Protein AF-A0AA36J9A7-F1 (afdb_monomer)

Sequence (103 aa):
MALRFLNGTRFPAWQERSCWWAEQGLPFLPIVAEGSGGGWGPTAQKVFAVLGRALAARSGDLAAIETDRLGQVMSFTLQRENARAVLRRRAVDCARPACLPAP

Solvent-accessible surface area (backbone atoms only — not comparable to full-atom values): 6224 Å² total; per-residue (Å²): 137,75,80,80,78,67,73,95,62,74,69,64,80,59,57,68,56,42,52,62,35,46,76,71,75,43,80,79,78,70,73,44,74,41,91,76,90,70,49,62,37,73,60,29,48,54,52,38,51,54,50,8,41,57,47,12,75,73,72,74,52,55,37,67,58,37,23,51,52,48,51,50,54,50,51,53,51,52,51,54,53,50,52,51,53,52,50,55,51,51,52,52,62,67,68,49,75,75,84,71,79,79,134

Secondary structure (DSSP, 8-state):
------TT---HHHHHHHHHHHHTT-------EETTTTEE-HHHHHHHHHHHHHHHHHHSS-HHHHHHHHHHHHHHHHHHHHHHHHHHHHHHHHHS---PPP-

Radius of gyration: 19.64 Å; Cα contacts (8 Å, |Δi|>4): 57; chains: 1; bounding box: 58×26×56 Å

Mean predicted aligned error: 11.15 Å

Structure (mmCIF, N/CA/C/O backbone):
data_AF-A0AA36J9A7-F1
#
_entry.id   AF-A0AA36J9A7-F1
#
loop_
_atom_site.group_PDB
_atom_site.id
_atom_site.type_symbol
_atom_site.label_atom_id
_atom_site.label_alt_id
_atom_site.label_comp_id
_atom_site.label_asym_id
_atom_site.label_entity_id
_atom_site.label_seq_id
_atom_site.pdbx_PDB_ins_code
_atom_site.Cartn_x
_atom_site.Cartn_y
_atom_site.Cartn_z
_atom_site.occupancy
_atom_site.B_iso_or_equiv
_atom_site.auth_seq_id
_atom_site.auth_comp_id
_atom_site.auth_asym_id
_atom_site.auth_atom_id
_atom_site.pdbx_PDB_model_num
ATOM 1 N N . MET A 1 1 ? 17.398 13.499 -9.033 1.00 35.00 1 MET A N 1
ATOM 2 C CA . MET A 1 1 ? 16.896 12.251 -9.649 1.00 35.00 1 MET A CA 1
ATOM 3 C C . MET A 1 1 ? 15.426 12.463 -9.976 1.00 35.00 1 MET A C 1
ATOM 5 O O . MET A 1 1 ? 14.557 12.125 -9.189 1.00 35.00 1 MET A O 1
ATOM 9 N N . ALA A 1 2 ? 15.162 13.167 -11.077 1.00 24.94 2 ALA A N 1
ATOM 10 C CA . ALA A 1 2 ? 13.809 13.495 -11.497 1.00 24.94 2 ALA A CA 1
ATOM 11 C C . ALA A 1 2 ? 13.214 12.274 -12.196 1.00 24.94 2 ALA A C 1
ATOM 13 O O . ALA A 1 2 ? 13.789 11.772 -13.165 1.00 24.94 2 ALA A O 1
ATOM 14 N N . LEU A 1 3 ? 12.050 11.818 -11.736 1.00 31.14 3 LEU A N 1
ATOM 15 C CA . LEU A 1 3 ? 11.106 11.204 -12.656 1.00 31.14 3 LEU A CA 1
ATOM 16 C C . LEU A 1 3 ? 10.945 12.220 -13.789 1.00 31.14 3 LEU A C 1
ATOM 18 O O . LEU A 1 3 ? 10.463 13.329 -13.564 1.00 31.14 3 LEU A O 1
ATOM 22 N N . ARG A 1 4 ? 11.450 11.893 -14.980 1.00 33.12 4 ARG A N 1
ATOM 23 C CA . ARG A 1 4 ? 11.142 12.642 -16.195 1.00 33.12 4 ARG A CA 1
ATOM 24 C C . ARG A 1 4 ? 9.637 12.477 -16.422 1.00 33.12 4 ARG A C 1
ATOM 26 O O . ARG A 1 4 ? 9.208 11.577 -17.134 1.00 33.12 4 ARG A O 1
ATOM 33 N N . PHE A 1 5 ? 8.842 13.327 -15.780 1.00 40.12 5 PHE A N 1
ATOM 34 C CA . PHE A 1 5 ? 7.504 13.675 -16.228 1.00 40.12 5 PHE A CA 1
ATOM 35 C C . PHE A 1 5 ? 7.707 14.517 -17.485 1.00 40.12 5 PHE A C 1
ATOM 37 O O . PHE A 1 5 ? 7.794 15.741 -17.439 1.00 40.12 5 PHE A O 1
ATOM 44 N N . LEU A 1 6 ? 7.945 13.837 -18.606 1.00 33.66 6 LEU A N 1
ATOM 45 C CA . LEU A 1 6 ? 8.031 14.482 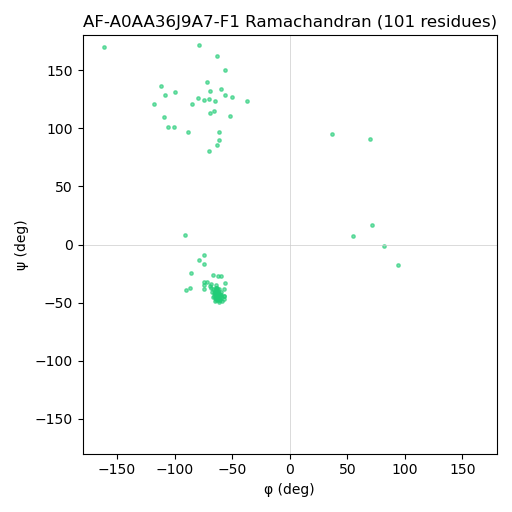-19.904 1.00 33.66 6 LEU A CA 1
ATOM 46 C C . LEU A 1 6 ? 6.646 15.044 -20.228 1.00 33.66 6 LEU A C 1
ATOM 48 O O . LEU A 1 6 ? 5.697 14.283 -20.380 1.00 33.66 6 LEU A O 1
ATOM 52 N N . ASN A 1 7 ? 6.570 16.373 -20.308 1.00 32.19 7 ASN A N 1
ATOM 53 C CA . ASN A 1 7 ? 5.619 17.137 -21.111 1.00 32.19 7 ASN A CA 1
ATOM 54 C C . ASN A 1 7 ? 4.209 16.556 -21.214 1.00 32.19 7 ASN A C 1
ATOM 56 O O . ASN A 1 7 ? 3.962 15.767 -22.119 1.00 32.19 7 ASN A O 1
ATOM 60 N N . GLY A 1 8 ? 3.282 17.012 -20.363 1.00 36.12 8 GLY A N 1
ATOM 61 C CA . GLY A 1 8 ? 1.854 17.150 -20.702 1.00 36.12 8 GLY A CA 1
ATOM 62 C C . GLY A 1 8 ? 1.103 15.919 -21.229 1.00 36.12 8 GLY A C 1
ATOM 63 O O . GLY A 1 8 ? -0.053 16.037 -21.624 1.00 36.12 8 GLY A O 1
ATOM 64 N N . THR A 1 9 ? 1.709 14.737 -21.233 1.00 38.81 9 THR A N 1
ATOM 65 C CA . THR A 1 9 ? 1.102 13.513 -21.732 1.00 38.81 9 THR A CA 1
ATOM 66 C C . THR A 1 9 ? 0.361 12.879 -20.571 1.00 38.81 9 THR A C 1
ATOM 68 O O . THR A 1 9 ? 0.919 12.208 -19.705 1.00 38.81 9 THR A O 1
ATOM 71 N N . ARG A 1 10 ? -0.945 13.155 -20.539 1.00 43.56 10 ARG A N 1
ATOM 72 C CA . ARG A 1 10 ? -1.951 12.330 -19.864 1.00 43.56 10 ARG A CA 1
ATOM 73 C C . ARG A 1 10 ? -1.560 10.862 -20.055 1.00 43.56 10 ARG A C 1
ATOM 75 O O . ARG A 1 10 ? -1.395 10.461 -21.197 1.00 43.56 10 ARG A O 1
ATOM 82 N N . PHE A 1 11 ? -1.384 10.092 -18.980 1.00 45.31 11 PHE A N 1
ATOM 83 C CA . PHE A 1 11 ? -1.055 8.660 -19.034 1.00 45.31 11 PHE A CA 1
ATOM 84 C C . PHE A 1 11 ? -2.181 7.879 -19.757 1.00 45.31 11 PHE A C 1
ATOM 86 O O . PHE A 1 11 ? -3.165 7.530 -19.101 1.00 45.31 11 PHE A O 1
ATOM 93 N N . PRO A 1 12 ? -2.095 7.570 -21.069 1.00 44.94 12 PRO A N 1
ATOM 94 C CA . PRO A 1 12 ? -3.274 7.157 -21.842 1.00 44.94 12 PRO A CA 1
ATOM 95 C C . PRO A 1 12 ? -3.711 5.723 -21.499 1.00 44.94 12 PRO A C 1
ATOM 97 O O . PRO A 1 12 ? -4.888 5.441 -21.307 1.00 44.94 12 PRO A O 1
ATOM 100 N N . ALA A 1 13 ? -2.740 4.829 -21.287 1.00 45.91 13 ALA A N 1
ATOM 101 C CA . ALA A 1 13 ? -2.967 3.394 -21.081 1.00 45.91 13 ALA A CA 1
ATOM 102 C C . ALA A 1 13 ? -3.534 3.006 -19.694 1.00 45.91 13 ALA A C 1
ATOM 104 O O . ALA A 1 13 ? -3.855 1.838 -19.446 1.00 45.91 13 ALA A O 1
ATOM 105 N N . TRP A 1 14 ? -3.603 3.946 -18.747 1.00 47.69 14 TRP A N 1
ATOM 106 C CA . TRP A 1 14 ? -4.315 3.737 -17.478 1.00 47.69 14 TRP A CA 1
ATOM 107 C C . TRP A 1 14 ? -5.796 4.086 -17.609 1.00 47.69 14 TRP A C 1
ATOM 109 O O . TRP A 1 14 ? -6.638 3.379 -17.057 1.00 47.69 14 TRP A O 1
ATOM 119 N N . GLN A 1 15 ? -6.105 5.132 -18.376 1.00 51.12 15 GLN A N 1
ATOM 120 C CA . GLN A 1 15 ? -7.460 5.642 -18.525 1.00 51.12 15 GLN A CA 1
ATOM 121 C C . GLN A 1 15 ? -8.354 4.643 -19.275 1.00 51.12 15 GLN A C 1
ATOM 123 O O . GLN A 1 15 ? -9.461 4.373 -18.820 1.00 51.12 15 GLN A O 1
ATOM 128 N N . GLU A 1 16 ? -7.832 3.996 -20.322 1.00 45.19 16 GLU A N 1
ATOM 129 C CA . GLU A 1 16 ? -8.544 2.961 -21.096 1.00 45.19 16 GLU A CA 1
ATOM 130 C C . GLU A 1 16 ? -8.885 1.702 -20.287 1.00 45.19 16 GLU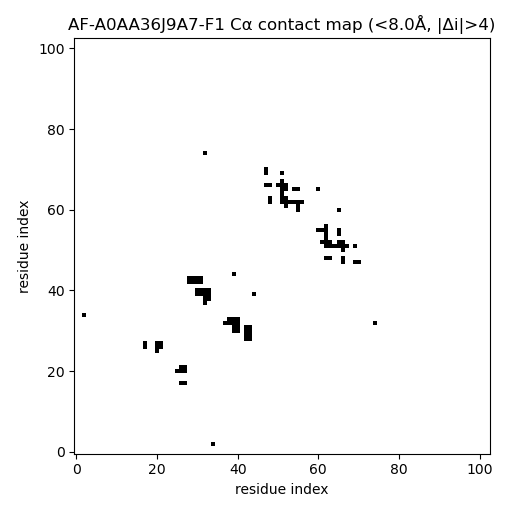 A C 1
ATOM 132 O O . GLU A 1 16 ? -9.942 1.105 -20.471 1.00 45.19 16 GLU A O 1
ATOM 137 N N . ARG A 1 17 ? -8.025 1.293 -19.345 1.00 50.72 17 ARG A N 1
ATOM 138 C CA . ARG A 1 17 ? -8.337 0.144 -18.482 1.00 50.72 17 ARG A CA 1
ATOM 139 C C . ARG A 1 17 ? -9.377 0.505 -17.435 1.00 50.72 17 ARG A C 1
ATOM 141 O O . ARG A 1 17 ? -10.212 -0.333 -17.127 1.00 50.72 17 ARG A O 1
ATOM 148 N N . SER A 1 18 ? -9.370 1.735 -16.917 1.00 57.62 18 SER A N 1
ATOM 149 C CA . SER A 1 18 ? -10.333 2.165 -15.897 1.00 57.62 18 SER A CA 1
ATOM 150 C C . SER A 1 18 ? -11.789 2.239 -16.380 1.00 57.62 18 SER A C 1
ATOM 152 O O . SER A 1 18 ? -12.678 2.050 -15.554 1.00 57.62 18 SER A O 1
ATOM 154 N N . CYS A 1 19 ? -12.059 2.442 -17.677 1.00 60.19 19 CYS A N 1
ATOM 155 C CA . CYS A 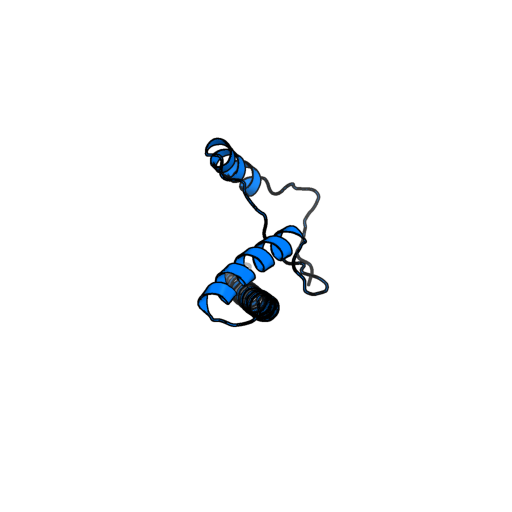1 19 ? -13.437 2.450 -18.193 1.00 60.19 19 CYS A CA 1
ATOM 156 C C . CYS A 1 19 ? -14.088 1.061 -18.140 1.00 60.19 19 CYS A C 1
ATOM 158 O O . CYS A 1 19 ? -15.253 0.966 -17.773 1.00 60.19 19 CYS A O 1
ATOM 160 N N . TRP A 1 20 ? -13.333 -0.010 -18.404 1.00 62.94 20 TRP A N 1
ATOM 161 C CA . TRP A 1 20 ? -13.864 -1.377 -18.338 1.00 62.94 20 TRP A CA 1
ATOM 162 C C . TRP A 1 20 ? -14.307 -1.769 -16.919 1.00 62.94 20 TRP A C 1
ATOM 164 O O . TRP A 1 20 ? -15.364 -2.360 -16.731 1.00 62.94 20 TRP A O 1
ATOM 174 N N . TRP A 1 21 ? -13.545 -1.383 -15.889 1.00 66.88 21 TRP A N 1
ATOM 175 C CA . TRP A 1 21 ? -13.948 -1.607 -14.492 1.00 66.88 21 TRP A CA 1
ATOM 176 C C . TRP A 1 21 ? -15.147 -0.742 -14.093 1.00 66.88 21 TRP A C 1
ATOM 178 O O . TRP A 1 21 ? -16.014 -1.203 -13.353 1.00 66.88 21 TRP A O 1
ATOM 188 N N . ALA A 1 22 ? -15.227 0.485 -14.618 1.00 70.75 22 ALA A N 1
ATOM 189 C CA . ALA A 1 22 ? -16.355 1.377 -14.374 1.00 70.75 22 ALA A CA 1
ATOM 190 C C . ALA A 1 22 ? -17.665 0.826 -14.961 1.00 70.75 22 ALA A C 1
ATOM 192 O O . ALA A 1 22 ? -18.696 0.901 -14.296 1.00 70.75 22 ALA A O 1
ATOM 193 N N . GLU A 1 23 ? -17.620 0.207 -16.145 1.00 79.19 23 GLU A N 1
ATOM 194 C CA . GLU A 1 23 ? -18.761 -0.503 -16.746 1.00 79.19 23 GLU A CA 1
ATOM 195 C C . GLU A 1 23 ? -19.230 -1.694 -15.893 1.00 79.19 23 GLU A C 1
ATOM 197 O O . GLU A 1 23 ? -20.413 -2.024 -15.894 1.00 79.19 23 GLU A O 1
ATOM 202 N N . GLN A 1 24 ? -18.333 -2.296 -15.105 1.00 83.12 24 GLN A N 1
ATOM 203 C CA . GLN A 1 24 ? -18.665 -3.351 -14.140 1.00 83.12 24 GLN A CA 1
ATOM 204 C C . GLN A 1 24 ? -19.005 -2.828 -12.734 1.00 83.12 24 GLN A C 1
ATOM 206 O O . GLN A 1 24 ? -19.139 -3.612 -11.796 1.00 83.12 24 GLN A O 1
ATOM 211 N N . GLY A 1 25 ? -19.130 -1.509 -12.556 1.00 83.38 25 GLY A N 1
ATOM 212 C CA . GLY A 1 25 ? -19.439 -0.899 -11.260 1.00 83.38 25 GLY A CA 1
ATOM 213 C C . GLY A 1 25 ? -18.292 -0.952 -10.244 1.00 83.38 25 GLY A C 1
ATOM 214 O O . GLY A 1 25 ? -18.519 -0.747 -9.053 1.00 83.38 25 GLY A O 1
ATOM 215 N N . LEU A 1 26 ? -17.059 -1.210 -10.689 1.00 81.12 26 LEU A N 1
ATOM 216 C CA . LEU A 1 26 ? -15.867 -1.274 -9.846 1.00 81.12 26 LEU A CA 1
ATOM 217 C C . LEU A 1 26 ? -15.010 -0.016 -10.054 1.00 81.12 26 LEU A C 1
ATOM 219 O O . LEU A 1 26 ? -14.283 0.090 -11.044 1.00 81.12 26 LEU A O 1
ATOM 223 N N . PRO A 1 27 ? -15.065 0.971 -9.140 1.00 77.69 27 PRO A N 1
ATOM 224 C CA . PRO A 1 27 ? -14.301 2.197 -9.303 1.00 77.69 27 PRO A CA 1
ATOM 225 C C . PRO A 1 27 ? -12.799 1.933 -9.152 1.00 77.69 27 PRO A C 1
ATOM 227 O O . PRO A 1 27 ? -12.343 1.319 -8.186 1.00 77.69 27 PRO A O 1
ATOM 230 N N . PHE A 1 28 ? -12.009 2.458 -10.089 1.00 82.69 28 PHE A N 1
ATOM 231 C CA . PHE A 1 28 ? -10.557 2.458 -9.970 1.00 82.69 28 PHE A CA 1
ATOM 232 C C . PHE A 1 28 ? -10.096 3.511 -8.948 1.00 82.69 28 PHE A C 1
ATOM 234 O O . PHE A 1 28 ? -10.396 4.698 -9.091 1.00 82.69 28 PHE A O 1
ATOM 241 N N . LEU A 1 29 ? -9.329 3.091 -7.938 1.00 85.88 29 LEU A N 1
ATOM 242 C CA . LEU A 1 29 ? -8.765 3.978 -6.917 1.00 85.88 29 LEU A CA 1
ATOM 243 C C . LEU A 1 29 ? -7.245 4.115 -7.105 1.00 85.88 29 LEU A C 1
ATOM 245 O O . LEU A 1 29 ? -6.512 3.160 -6.838 1.00 85.88 29 LEU A O 1
ATOM 249 N N . PRO A 1 30 ? -6.736 5.283 -7.538 1.00 83.38 30 PRO A N 1
ATOM 250 C CA . PRO A 1 30 ? -5.305 5.468 -7.739 1.00 83.38 30 PRO A CA 1
ATOM 251 C C . PRO A 1 30 ? -4.550 5.502 -6.403 1.00 83.38 30 PRO A C 1
ATOM 253 O O . PRO A 1 30 ? -4.820 6.337 -5.537 1.00 83.38 30 PRO A O 1
ATOM 256 N N . ILE A 1 31 ? -3.548 4.630 -6.270 1.00 89.31 31 ILE A N 1
ATOM 257 C CA . ILE A 1 31 ? -2.590 4.632 -5.160 1.00 89.31 31 ILE A CA 1
ATOM 258 C C . ILE A 1 31 ? -1.299 5.292 -5.650 1.00 89.31 31 ILE A C 1
ATOM 260 O O . ILE A 1 31 ? -0.520 4.682 -6.381 1.00 89.31 31 ILE A O 1
ATOM 264 N N . VAL A 1 32 ? -1.094 6.560 -5.289 1.00 86.62 32 VAL A N 1
ATOM 265 C CA . VAL A 1 32 ? 0.030 7.377 -5.777 1.00 86.62 32 VAL A CA 1
ATOM 266 C C 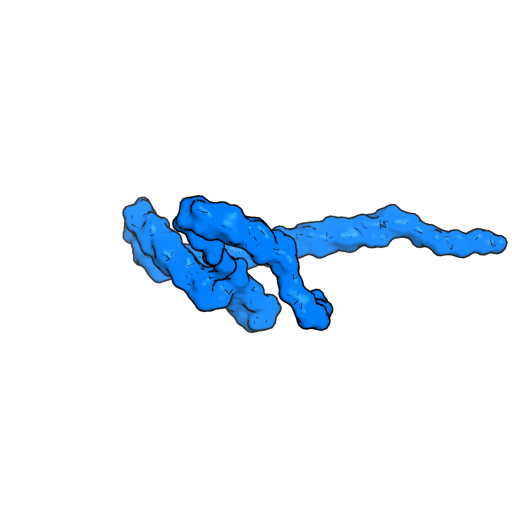. VAL A 1 32 ? 1.040 7.606 -4.657 1.00 86.62 32 VAL A C 1
ATOM 268 O O . VAL A 1 32 ? 0.659 8.058 -3.579 1.00 86.62 32 VAL A O 1
ATOM 271 N N . ALA A 1 33 ? 2.315 7.323 -4.932 1.00 86.88 33 ALA A N 1
ATOM 272 C CA . ALA A 1 33 ? 3.444 7.672 -4.071 1.00 86.88 33 ALA A CA 1
ATOM 273 C C . ALA A 1 33 ? 4.135 8.940 -4.595 1.00 86.88 33 ALA A C 1
ATOM 275 O O . ALA A 1 33 ? 4.453 9.036 -5.783 1.00 86.88 33 ALA A O 1
ATOM 276 N N . GLU A 1 34 ? 4.390 9.901 -3.713 1.00 80.94 34 GLU A N 1
ATOM 277 C CA . GLU A 1 34 ? 5.070 11.151 -4.042 1.00 80.94 34 GLU A CA 1
ATOM 278 C C . GLU A 1 34 ? 6.590 10.962 -3.984 1.00 80.94 34 GLU A C 1
ATOM 280 O O . GLU A 1 34 ? 7.159 10.574 -2.962 1.00 80.94 34 GLU A O 1
ATOM 285 N N . GLY A 1 35 ? 7.262 11.221 -5.111 1.00 68.75 35 GLY A N 1
ATOM 286 C CA . GLY A 1 35 ? 8.706 11.005 -5.255 1.00 68.75 35 GLY A CA 1
ATOM 287 C C . GLY A 1 35 ? 9.584 12.036 -4.537 1.00 68.75 35 GLY A C 1
ATOM 288 O O . GLY A 1 35 ? 10.768 11.784 -4.329 1.00 68.75 35 GLY A O 1
ATOM 289 N N . SER A 1 36 ? 9.023 13.185 -4.156 1.00 60.25 36 SER A N 1
ATOM 290 C CA . SER A 1 36 ? 9.699 14.267 -3.433 1.00 60.25 36 SER A CA 1
ATOM 291 C C . SER A 1 36 ? 9.019 14.474 -2.083 1.00 60.25 36 SER A C 1
ATOM 293 O O . SER A 1 36 ? 7.827 14.751 -2.050 1.00 60.25 36 SER A O 1
ATOM 295 N N . GLY A 1 37 ? 9.761 14.330 -0.983 1.00 65.06 37 GLY A N 1
ATOM 296 C CA . GLY A 1 37 ? 9.232 14.471 0.382 1.00 65.06 37 GLY A CA 1
ATOM 297 C C . GLY A 1 37 ? 8.791 13.159 1.038 1.00 65.06 37 GLY A C 1
ATOM 298 O O . GLY A 1 37 ? 8.746 13.103 2.258 1.00 65.06 37 GLY A O 1
ATOM 299 N N . GLY A 1 38 ? 8.571 12.093 0.255 1.00 68.81 38 GLY A N 1
ATOM 300 C CA . GLY A 1 38 ? 8.217 10.768 0.768 1.00 68.81 38 GLY A CA 1
ATOM 301 C C . GLY A 1 38 ? 6.810 10.759 1.357 1.00 68.81 38 GLY A C 1
ATOM 302 O O . GLY A 1 38 ? 6.615 11.019 2.537 1.00 68.81 38 GLY A O 1
ATOM 303 N N . GLY A 1 39 ? 5.811 10.451 0.536 1.00 84.00 39 GLY A N 1
ATOM 304 C CA . GLY A 1 39 ? 4.423 10.475 0.982 1.00 84.00 39 GLY A CA 1
ATOM 305 C C . GLY A 1 39 ? 3.490 9.691 0.077 1.00 84.00 39 GLY A C 1
ATOM 306 O O . GLY A 1 39 ? 3.857 9.256 -1.015 1.00 84.00 39 GLY A O 1
ATOM 307 N N . TRP A 1 40 ? 2.265 9.516 0.555 1.00 92.06 40 TRP A N 1
ATOM 308 C CA . TRP A 1 40 ? 1.175 8.894 -0.185 1.00 92.06 40 TRP A CA 1
ATOM 309 C C . TRP A 1 40 ? 0.117 9.943 -0.490 1.00 92.06 40 TRP A C 1
ATOM 311 O O . TRP A 1 40 ? -0.252 10.712 0.396 1.00 92.06 40 TRP A O 1
ATOM 321 N N . GLY A 1 41 ? -0.398 9.950 -1.718 1.00 90.81 41 GLY A N 1
ATOM 322 C CA . GLY A 1 41 ? -1.463 10.867 -2.110 1.00 90.81 41 GLY A CA 1
ATOM 323 C C . GLY A 1 41 ? -2.764 10.621 -1.321 1.00 90.81 41 GLY A C 1
ATOM 324 O O . GLY A 1 41 ? -2.965 9.531 -0.776 1.00 90.81 41 GLY A O 1
ATOM 325 N N . PRO A 1 42 ? -3.705 11.583 -1.292 1.00 90.94 42 PRO A N 1
ATOM 326 C CA . PRO A 1 42 ? -4.886 11.515 -0.423 1.00 90.94 42 PRO A CA 1
ATOM 327 C C . PRO A 1 42 ? -5.755 10.262 -0.611 1.00 90.94 42 PRO A C 1
ATOM 329 O O . PRO A 1 42 ? -6.260 9.698 0.359 1.00 90.94 42 PRO A O 1
ATOM 332 N N . THR A 1 43 ? -5.922 9.787 -1.849 1.00 91.81 43 THR A N 1
ATOM 333 C CA . THR A 1 43 ? -6.674 8.551 -2.131 1.00 91.81 43 THR A CA 1
ATOM 334 C C . THR A 1 43 ? -5.984 7.321 -1.545 1.00 91.81 43 THR A C 1
ATOM 336 O O . THR A 1 43 ? -6.649 6.483 -0.940 1.00 91.81 43 THR A O 1
ATOM 339 N N . ALA A 1 44 ? -4.655 7.240 -1.650 1.00 92.94 44 ALA A N 1
ATOM 340 C CA . ALA A 1 44 ? -3.876 6.155 -1.062 1.00 92.94 44 ALA A CA 1
ATOM 341 C C . ALA A 1 44 ? -4.009 6.135 0.464 1.00 92.94 44 ALA A C 1
ATOM 343 O O . ALA A 1 44 ? -4.275 5.084 1.037 1.00 92.94 44 ALA A O 1
ATOM 344 N N . GLN A 1 45 ? -3.927 7.302 1.110 1.00 93.88 45 GLN A N 1
ATOM 345 C CA . GLN A 1 45 ? -4.105 7.419 2.561 1.00 93.88 45 GLN A CA 1
ATOM 346 C C . GLN A 1 45 ? -5.488 6.927 3.014 1.00 93.88 45 GLN A C 1
ATOM 348 O O . GLN A 1 45 ? -5.592 6.170 3.978 1.00 93.88 45 GLN A O 1
ATOM 353 N N . LYS A 1 46 ? -6.557 7.287 2.289 1.00 95.00 46 LYS A N 1
ATOM 354 C CA . LYS A 1 46 ? -7.918 6.797 2.578 1.00 95.00 46 LYS A CA 1
ATOM 355 C C . LYS A 1 46 ? -8.018 5.280 2.437 1.00 95.00 46 LYS A C 1
ATOM 357 O O . LYS A 1 46 ? -8.609 4.629 3.297 1.00 95.00 46 LYS A O 1
ATOM 362 N N . VAL A 1 47 ? -7.430 4.718 1.381 1.00 95.19 47 VAL A N 1
ATOM 363 C CA . VAL A 1 47 ? -7.396 3.265 1.166 1.00 95.19 47 VAL A CA 1
ATOM 364 C C . VAL A 1 47 ? -6.627 2.572 2.289 1.00 95.19 47 VAL A C 1
ATOM 366 O O . VAL A 1 47 ? -7.125 1.600 2.851 1.00 95.19 47 VAL A O 1
ATOM 369 N N . PHE A 1 48 ? -5.468 3.096 2.686 1.00 96.19 48 PHE A N 1
ATOM 370 C CA . PHE A 1 48 ? -4.692 2.530 3.788 1.00 96.19 48 PHE A CA 1
ATOM 371 C C . PHE A 1 48 ? -5.430 2.609 5.117 1.00 96.19 48 PHE A C 1
ATOM 373 O O . PHE A 1 48 ? -5.394 1.641 5.860 1.00 96.19 48 PHE A O 1
ATOM 380 N N . ALA A 1 49 ? -6.174 3.681 5.391 1.00 96.94 49 ALA A N 1
ATOM 381 C CA . ALA A 1 49 ? -6.999 3.761 6.593 1.00 96.94 49 ALA A CA 1
ATOM 382 C C . ALA A 1 49 ? -8.129 2.712 6.602 1.00 96.94 49 ALA A C 1
ATOM 384 O O . ALA A 1 49 ? -8.450 2.153 7.650 1.00 96.94 49 ALA A O 1
ATOM 385 N N . VAL A 1 50 ? -8.748 2.427 5.448 1.00 97.00 50 VAL A N 1
ATOM 386 C CA . VAL A 1 50 ? -9.756 1.355 5.324 1.00 97.00 50 VAL A CA 1
ATOM 387 C C . VAL A 1 50 ? -9.118 -0.011 5.574 1.00 97.00 50 VAL A C 1
ATOM 389 O O . VAL A 1 50 ? -9.627 -0.785 6.385 1.00 97.00 50 VAL A O 1
ATOM 392 N N . LEU A 1 51 ? -7.990 -0.289 4.920 1.00 96.88 51 LEU A N 1
ATOM 393 C CA . LEU A 1 51 ? -7.268 -1.551 5.069 1.00 96.88 51 LEU A CA 1
ATOM 394 C C . LEU A 1 51 ? -6.714 -1.730 6.486 1.00 96.88 51 LEU A C 1
ATOM 396 O O . LEU A 1 51 ? -6.843 -2.807 7.053 1.00 96.88 51 LEU A O 1
ATOM 400 N N . GLY A 1 52 ? -6.174 -0.674 7.090 1.00 97.88 52 GLY A N 1
ATOM 401 C CA . GLY A 1 52 ? -5.656 -0.678 8.454 1.00 97.88 52 GLY A CA 1
ATOM 402 C C . GLY A 1 52 ? -6.735 -1.001 9.485 1.00 97.88 52 GLY A C 1
ATOM 403 O O . GLY A 1 52 ? -6.487 -1.787 10.393 1.00 97.88 52 GLY A O 1
ATOM 404 N N . ARG A 1 53 ? -7.969 -0.503 9.311 1.00 98.31 53 ARG A N 1
ATOM 405 C CA . ARG A 1 53 ? -9.107 -0.918 10.156 1.00 98.31 53 ARG A CA 1
ATOM 406 C C . ARG A 1 53 ? -9.438 -2.403 10.004 1.00 98.31 53 ARG A C 1
ATOM 408 O O . ARG A 1 53 ? -9.694 -3.066 11.004 1.00 98.31 53 ARG A O 1
ATOM 415 N N . ALA A 1 54 ? -9.424 -2.927 8.779 1.00 97.88 54 ALA A N 1
ATOM 416 C CA . ALA A 1 54 ? -9.676 -4.347 8.536 1.00 97.88 54 ALA A CA 1
ATOM 417 C C . ALA A 1 54 ? -8.564 -5.239 9.120 1.00 97.88 54 ALA A C 1
ATOM 419 O O . ALA A 1 54 ? -8.848 -6.294 9.683 1.00 97.88 54 ALA A O 1
ATOM 420 N N . LEU A 1 55 ? -7.305 -4.801 9.028 1.00 97.94 55 LEU A N 1
ATOM 421 C CA . LEU A 1 55 ? -6.161 -5.481 9.634 1.00 97.94 55 LEU A CA 1
ATOM 422 C C . LEU A 1 55 ? -6.249 -5.473 11.162 1.00 97.94 55 LEU A C 1
ATOM 424 O O . LEU A 1 55 ? -6.110 -6.532 11.766 1.00 97.94 55 LEU A O 1
ATOM 428 N N . ALA A 1 56 ? -6.572 -4.327 11.762 1.00 98.06 56 ALA A N 1
ATOM 429 C CA . ALA A 1 56 ? -6.754 -4.177 13.205 1.00 98.06 56 ALA A CA 1
ATOM 430 C C . ALA A 1 56 ? -7.868 -5.073 13.756 1.00 98.06 56 ALA A C 1
ATOM 432 O O . ALA A 1 56 ? -7.685 -5.729 14.777 1.00 98.06 56 ALA A O 1
ATOM 433 N N . ALA A 1 57 ? -8.992 -5.187 13.041 1.00 97.75 57 ALA A N 1
ATOM 434 C CA . ALA A 1 57 ? -10.071 -6.102 13.415 1.00 97.75 57 ALA A CA 1
ATOM 435 C C . ALA A 1 57 ? -9.617 -7.574 13.465 1.00 97.75 57 ALA A C 1
ATOM 437 O O . ALA A 1 57 ? -10.192 -8.370 14.202 1.00 97.75 57 ALA A O 1
ATOM 438 N N . ARG A 1 58 ? -8.587 -7.939 12.690 1.00 97.25 58 ARG A N 1
ATOM 439 C CA . ARG A 1 58 ? -8.021 -9.291 12.659 1.00 97.25 58 ARG A CA 1
ATOM 440 C C . ARG A 1 58 ? -6.885 -9.487 13.665 1.00 97.25 58 ARG A C 1
ATOM 442 O O . ARG A 1 58 ? -6.771 -10.576 14.215 1.00 97.25 58 ARG A O 1
ATOM 449 N N . SER A 1 59 ? -6.015 -8.494 13.857 1.00 95.94 59 SER A N 1
ATOM 450 C CA . SER A 1 59 ? -4.844 -8.606 14.741 1.00 95.94 59 SER A CA 1
ATOM 451 C C . SER A 1 59 ? -5.150 -8.291 16.204 1.00 95.94 59 SER A C 1
ATOM 453 O O . SER A 1 59 ? -4.430 -8.761 17.078 1.00 95.94 59 SER A O 1
ATOM 455 N N . GLY A 1 60 ? -6.200 -7.510 16.474 1.00 96.62 60 GLY A N 1
ATOM 456 C CA . GLY A 1 60 ? -6.486 -6.955 17.798 1.00 96.62 60 GLY A CA 1
ATOM 457 C C . GLY A 1 60 ? -5.694 -5.682 18.129 1.00 96.62 60 GLY A C 1
ATOM 458 O O . GLY A 1 60 ? -5.899 -5.111 19.197 1.00 96.62 60 GLY A O 1
ATOM 459 N N . ASP A 1 61 ? -4.823 -5.216 17.226 1.00 97.44 61 ASP A N 1
ATOM 460 C CA . ASP A 1 61 ? -4.069 -3.967 17.385 1.00 97.44 61 ASP A CA 1
ATOM 461 C C . ASP A 1 61 ? -4.920 -2.725 17.055 1.00 97.44 61 ASP A C 1
ATOM 463 O O . ASP A 1 61 ? -6.031 -2.803 16.526 1.00 97.44 61 ASP A O 1
ATOM 467 N N . LEU A 1 62 ? -4.383 -1.531 17.333 1.00 98.00 62 LEU A N 1
ATOM 468 C CA . LEU A 1 62 ? -5.025 -0.270 16.956 1.00 98.00 62 LEU A CA 1
ATOM 469 C C . LEU A 1 62 ? 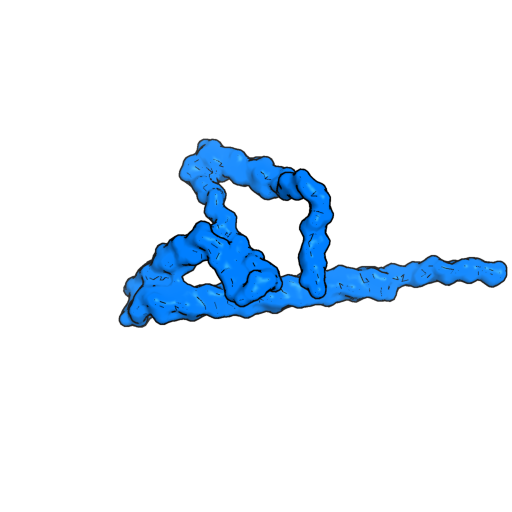-4.953 -0.031 15.441 1.00 98.00 62 LEU A C 1
ATOM 471 O O . LEU A 1 62 ? -3.905 -0.188 14.816 1.00 98.00 62 LEU A O 1
ATOM 475 N N . ALA A 1 63 ? -6.041 0.484 14.860 1.00 97.56 63 ALA A N 1
ATOM 476 C CA . ALA A 1 63 ? -6.112 0.807 13.431 1.00 97.56 63 ALA A CA 1
ATOM 477 C C . ALA A 1 63 ? -5.015 1.778 12.961 1.00 97.56 63 ALA A C 1
ATOM 479 O O . ALA A 1 63 ? -4.550 1.658 11.830 1.00 97.56 63 ALA A O 1
ATOM 480 N N . ALA A 1 64 ? -4.585 2.714 13.813 1.00 96.94 64 ALA A N 1
ATOM 481 C CA . ALA A 1 64 ? -3.474 3.615 13.505 1.00 96.94 64 ALA A CA 1
ATOM 482 C C . ALA A 1 64 ? -2.155 2.844 13.320 1.00 96.94 64 ALA A C 1
ATOM 484 O O . ALA A 1 64 ? -1.477 3.034 12.317 1.00 96.94 64 ALA A O 1
ATOM 485 N N . ILE A 1 65 ? -1.860 1.896 14.219 1.00 97.88 65 ILE A N 1
ATOM 486 C CA . ILE A 1 65 ? -0.658 1.052 14.155 1.00 97.88 65 ILE A CA 1
ATOM 487 C C . ILE A 1 65 ? -0.653 0.232 12.862 1.00 97.88 65 ILE A C 1
ATOM 489 O O . ILE A 1 65 ? 0.345 0.204 12.146 1.00 97.88 65 ILE A O 1
ATOM 493 N N . GLU A 1 66 ? -1.774 -0.410 12.532 1.00 98.25 66 GLU A N 1
ATOM 494 C CA . GLU A 1 66 ? -1.883 -1.216 11.311 1.00 98.25 66 GLU A CA 1
ATOM 495 C C . GLU A 1 66 ? -1.843 -0.370 10.033 1.00 98.25 66 GLU A C 1
ATOM 497 O O . GLU A 1 66 ? -1.265 -0.788 9.030 1.00 98.25 66 GLU A O 1
ATOM 502 N N . THR A 1 67 ? -2.397 0.845 10.063 1.00 97.38 67 THR A N 1
ATOM 503 C CA . THR A 1 67 ? -2.308 1.788 8.936 1.00 97.38 67 THR A CA 1
ATOM 504 C C . THR A 1 67 ? -0.863 2.232 8.705 1.00 97.38 67 THR A C 1
ATOM 506 O O . THR A 1 67 ? -0.400 2.226 7.563 1.00 97.38 67 THR A O 1
ATOM 509 N N . ASP A 1 68 ? -0.128 2.552 9.772 1.00 95.94 68 ASP A N 1
ATOM 510 C CA . ASP A 1 68 ? 1.276 2.961 9.691 1.00 95.94 68 ASP A CA 1
ATOM 511 C C . ASP A 1 68 ? 2.168 1.811 9.214 1.00 95.94 68 ASP A C 1
ATOM 513 O O . ASP A 1 68 ? 2.974 1.989 8.295 1.00 95.94 68 ASP A O 1
ATOM 517 N N . ARG A 1 69 ? 1.983 0.604 9.769 1.00 96.19 69 ARG A N 1
ATOM 518 C CA . ARG A 1 69 ? 2.681 -0.612 9.320 1.00 96.19 69 ARG A CA 1
ATOM 519 C C . ARG A 1 69 ? 2.431 -0.870 7.838 1.00 96.19 69 ARG A C 1
ATOM 521 O O . ARG A 1 69 ? 3.381 -1.097 7.088 1.00 96.19 69 ARG A O 1
ATOM 528 N N . LEU A 1 70 ? 1.174 -0.791 7.396 1.00 95.75 70 LEU A N 1
ATOM 529 C CA . LEU A 1 70 ? 0.818 -0.951 5.988 1.00 95.75 70 LEU A CA 1
ATOM 530 C C . LEU A 1 70 ? 1.523 0.093 5.114 1.00 95.75 70 LEU A C 1
ATOM 532 O O . LEU A 1 70 ? 2.148 -0.267 4.117 1.00 95.75 70 LEU A O 1
ATOM 536 N N . GLY A 1 71 ? 1.479 1.370 5.502 1.00 94.06 71 GLY A N 1
ATOM 5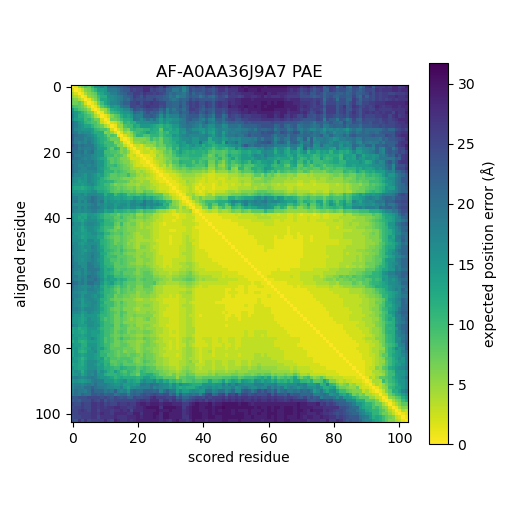37 C CA . GLY A 1 71 ? 2.156 2.450 4.786 1.00 94.06 71 GLY A CA 1
ATOM 538 C C . GLY A 1 71 ? 3.664 2.216 4.652 1.00 94.06 71 GLY A C 1
ATOM 539 O O . GLY A 1 71 ? 4.216 2.374 3.562 1.00 94.06 71 GLY A O 1
ATOM 540 N N . GLN A 1 72 ? 4.328 1.777 5.725 1.00 93.06 72 GLN A N 1
ATOM 541 C CA . GLN A 1 72 ? 5.759 1.452 5.725 1.00 93.06 72 GLN A CA 1
ATOM 542 C C . GLN A 1 72 ? 6.089 0.278 4.794 1.00 93.06 72 GLN A C 1
ATOM 544 O O . GLN A 1 72 ? 7.000 0.385 3.967 1.00 93.06 72 GLN A O 1
ATOM 549 N N . VAL A 1 73 ? 5.329 -0.820 4.882 1.00 94.75 73 VAL A N 1
ATOM 550 C CA . VAL A 1 73 ? 5.512 -2.005 4.027 1.00 94.75 73 VAL A CA 1
ATOM 551 C C . VAL A 1 73 ? 5.335 -1.645 2.555 1.00 94.75 73 VAL A C 1
ATOM 553 O O . VAL A 1 73 ? 6.156 -2.036 1.718 1.00 94.75 73 VAL A O 1
ATOM 556 N N . MET A 1 74 ? 4.304 -0.865 2.229 1.00 93.12 74 MET A N 1
ATOM 557 C CA . MET A 1 74 ? 4.049 -0.418 0.861 1.00 93.12 74 MET A CA 1
ATOM 558 C C . MET A 1 74 ? 5.175 0.478 0.344 1.00 93.12 74 MET A C 1
ATOM 560 O O . MET A 1 74 ? 5.638 0.284 -0.781 1.00 93.12 74 MET A O 1
ATOM 564 N N . SER A 1 75 ? 5.669 1.410 1.164 1.00 90.56 75 SER A N 1
ATOM 565 C CA . SER A 1 75 ? 6.770 2.304 0.789 1.00 90.56 75 SER A CA 1
ATOM 566 C C . SER A 1 75 ? 8.045 1.520 0.497 1.00 90.56 75 SER A C 1
ATOM 568 O O . SER A 1 75 ? 8.668 1.712 -0.549 1.00 90.56 75 SER A O 1
ATOM 570 N N . PHE A 1 76 ? 8.414 0.593 1.384 1.00 91.00 76 PHE A N 1
ATOM 571 C CA . PHE A 1 76 ? 9.601 -0.237 1.205 1.00 91.00 76 PHE A CA 1
ATOM 572 C C . PHE A 1 76 ? 9.493 -1.11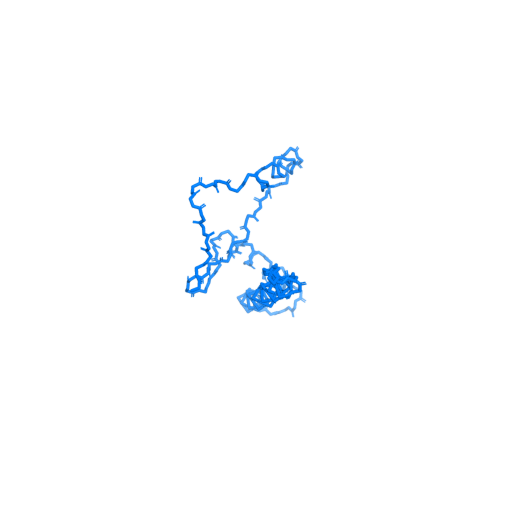9 -0.043 1.00 91.00 76 PHE A C 1
ATOM 574 O O . PHE A 1 76 ? 10.427 -1.190 -0.845 1.00 91.00 76 PHE A O 1
ATOM 581 N N . THR A 1 77 ? 8.334 -1.749 -0.241 1.00 93.00 77 THR A N 1
ATOM 582 C CA . THR A 1 77 ? 8.067 -2.598 -1.408 1.00 93.00 77 THR A CA 1
ATOM 583 C C . THR A 1 77 ? 8.188 -1.799 -2.702 1.00 93.00 77 THR A C 1
ATOM 585 O O . THR A 1 77 ? 8.888 -2.220 -3.623 1.00 93.00 77 THR A O 1
ATOM 588 N N . LEU A 1 78 ? 7.578 -0.613 -2.758 1.00 89.69 78 LEU A N 1
ATOM 589 C CA . LEU A 1 78 ? 7.624 0.247 -3.935 1.00 89.69 78 LEU A CA 1
ATOM 590 C C . LEU A 1 78 ? 9.054 0.700 -4.252 1.00 89.69 78 LEU A C 1
ATOM 592 O O . LEU A 1 78 ? 9.474 0.619 -5.405 1.00 89.69 78 LEU A O 1
ATOM 596 N N . GLN A 1 79 ? 9.825 1.122 -3.247 1.00 88.38 79 GLN A N 1
ATOM 597 C CA . GLN A 1 79 ? 11.223 1.520 -3.443 1.00 88.38 79 GLN A CA 1
ATOM 598 C C . GLN A 1 79 ? 12.094 0.351 -3.915 1.00 88.38 79 GLN A C 1
ATOM 600 O O . GLN A 1 79 ? 12.880 0.499 -4.852 1.00 88.38 79 GLN A O 1
ATOM 605 N N . ARG A 1 80 ? 11.921 -0.835 -3.324 1.00 92.25 80 ARG A N 1
ATOM 606 C CA . ARG A 1 80 ? 12.639 -2.051 -3.721 1.00 92.25 80 ARG A CA 1
ATOM 607 C C . ARG A 1 80 ? 12.345 -2.444 -5.168 1.00 92.25 80 ARG A C 1
ATOM 609 O O . ARG A 1 80 ? 13.277 -2.730 -5.923 1.00 92.25 80 ARG A O 1
ATOM 616 N N . GLU A 1 81 ? 11.078 -2.464 -5.570 1.00 93.38 81 GLU A N 1
ATOM 617 C CA . GLU A 1 81 ? 10.708 -2.825 -6.942 1.00 93.38 81 GLU A CA 1
ATOM 618 C C . GLU A 1 81 ? 11.090 -1.737 -7.953 1.00 93.38 81 GLU A C 1
ATOM 620 O O . GLU A 1 81 ? 11.520 -2.059 -9.062 1.00 93.38 81 GLU A O 1
ATOM 625 N N . ASN A 1 82 ? 11.055 -0.459 -7.560 1.00 88.56 82 ASN A N 1
ATOM 626 C CA . ASN A 1 82 ? 11.598 0.632 -8.369 1.00 88.56 82 ASN A CA 1
ATOM 627 C C . ASN A 1 82 ? 13.108 0.445 -8.599 1.00 88.56 82 ASN A C 1
ATOM 629 O O . ASN A 1 82 ? 13.560 0.425 -9.745 1.00 88.56 82 ASN A O 1
ATOM 633 N N . ALA A 1 83 ? 13.880 0.189 -7.539 1.00 89.69 83 ALA A N 1
ATOM 634 C CA . ALA A 1 83 ? 15.314 -0.071 -7.644 1.00 89.69 83 ALA A CA 1
ATOM 635 C C . ALA A 1 83 ? 15.611 -1.261 -8.573 1.00 89.69 83 ALA A C 1
ATOM 637 O O . ALA A 1 83 ? 16.459 -1.161 -9.460 1.00 89.69 83 ALA A O 1
ATOM 638 N N . ARG A 1 84 ? 14.862 -2.365 -8.447 1.00 93.06 84 ARG A N 1
ATOM 639 C CA . ARG A 1 84 ? 14.974 -3.528 -9.344 1.00 93.06 84 ARG A CA 1
ATOM 640 C C . ARG A 1 84 ? 14.683 -3.173 -10.796 1.00 93.06 84 ARG A C 1
ATOM 642 O O . ARG A 1 84 ? 15.425 -3.594 -11.681 1.00 93.06 84 ARG A O 1
ATOM 649 N N . ALA A 1 85 ? 13.628 -2.404 -11.057 1.00 88.12 85 ALA A N 1
ATOM 650 C CA . ALA A 1 85 ? 13.286 -1.970 -12.406 1.00 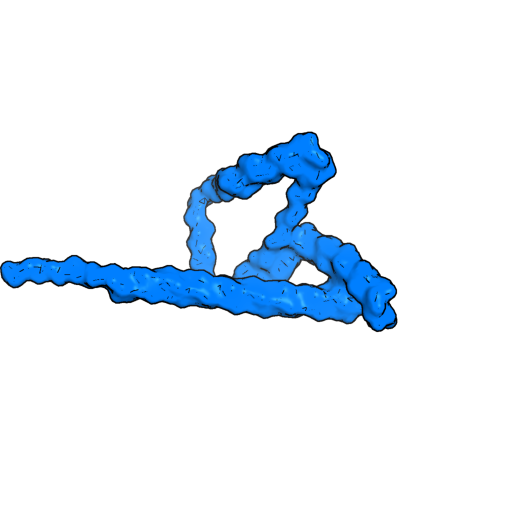88.12 85 ALA A CA 1
ATOM 651 C C . ALA A 1 85 ? 14.392 -1.092 -13.016 1.00 88.12 85 ALA A C 1
ATOM 653 O O . ALA A 1 85 ? 14.758 -1.288 -14.174 1.00 88.12 85 ALA A O 1
ATOM 654 N N . VAL A 1 86 ? 14.966 -0.173 -12.233 1.00 88.31 86 VAL A N 1
ATOM 655 C CA . VAL A 1 86 ? 16.098 0.664 -12.656 1.00 88.31 86 VAL A CA 1
ATOM 656 C C . VAL A 1 86 ? 17.329 -0.187 -12.963 1.00 88.31 86 VAL A C 1
ATOM 658 O O . VAL A 1 86 ? 17.933 -0.012 -14.019 1.00 88.31 86 VAL A O 1
ATOM 661 N N . LEU A 1 87 ? 17.685 -1.130 -12.086 1.00 90.31 87 LEU A N 1
ATOM 662 C CA . LEU A 1 87 ? 18.837 -2.013 -12.293 1.00 90.31 87 LEU A CA 1
ATOM 663 C C . LEU A 1 87 ? 18.671 -2.894 -13.537 1.00 90.31 87 LEU A C 1
ATOM 665 O O . LEU A 1 87 ? 19.607 -3.007 -14.322 1.00 90.31 87 LEU A O 1
ATOM 669 N N . ARG A 1 88 ? 17.476 -3.452 -13.770 1.00 88.94 88 ARG A N 1
ATOM 670 C CA . ARG A 1 88 ? 17.173 -4.233 -14.983 1.00 88.94 88 ARG A CA 1
ATOM 671 C C . ARG A 1 88 ? 17.342 -3.405 -16.256 1.00 88.94 88 ARG A C 1
ATOM 673 O O . ARG A 1 88 ? 17.926 -3.894 -17.213 1.00 88.94 88 ARG A O 1
ATOM 680 N N . ARG A 1 89 ? 16.873 -2.152 -16.263 1.00 87.12 89 ARG A N 1
ATOM 681 C CA . ARG A 1 89 ? 17.037 -1.243 -17.412 1.00 87.12 89 ARG A CA 1
ATOM 682 C C . ARG A 1 89 ? 18.510 -0.928 -17.671 1.00 87.12 89 ARG A C 1
ATOM 684 O O . ARG A 1 89 ? 18.966 -1.076 -18.795 1.00 87.12 89 ARG A O 1
ATOM 691 N N . ARG A 1 90 ? 19.272 -0.610 -16.619 1.00 83.50 90 ARG A N 1
ATOM 692 C CA . ARG A 1 90 ? 20.716 -0.343 -16.736 1.00 83.50 90 ARG A CA 1
ATOM 693 C C . ARG A 1 90 ? 21.509 -1.557 -17.217 1.00 83.50 90 ARG A C 1
ATOM 695 O O . ARG A 1 90 ? 22.435 -1.396 -17.999 1.00 83.50 90 ARG A O 1
ATOM 702 N N . ALA A 1 91 ? 21.150 -2.760 -16.773 1.00 79.81 91 ALA A N 1
ATOM 703 C CA . ALA A 1 91 ? 21.787 -3.987 -17.245 1.00 79.81 91 ALA A CA 1
ATOM 704 C C . ALA A 1 91 ? 21.565 -4.201 -18.752 1.00 79.81 91 ALA A C 1
ATOM 706 O O . ALA A 1 91 ? 22.499 -4.577 -19.452 1.00 79.81 91 ALA A O 1
ATOM 707 N N . VAL A 1 92 ? 20.361 -3.907 -19.259 1.00 72.69 92 VAL A N 1
ATOM 708 C CA . VAL A 1 92 ? 20.061 -3.935 -20.701 1.00 72.69 92 VAL A CA 1
ATOM 709 C C . VAL A 1 92 ? 20.863 -2.871 -21.456 1.00 72.69 92 VAL A C 1
ATOM 711 O O . VAL A 1 92 ? 21.430 -3.174 -22.503 1.00 72.69 92 VAL A O 1
ATOM 714 N N . ASP A 1 93 ? 20.971 -1.657 -20.911 1.00 68.81 93 ASP A N 1
ATOM 715 C CA . ASP A 1 93 ? 21.749 -0.575 -21.527 1.00 68.81 93 ASP A CA 1
ATOM 716 C C . ASP A 1 93 ? 23.249 -0.915 -21.617 1.00 68.81 93 ASP A C 1
ATOM 718 O O . ASP A 1 93 ? 23.884 -0.604 -22.623 1.00 68.81 93 ASP A O 1
ATOM 722 N N . CYS A 1 94 ? 23.810 -1.591 -20.605 1.00 58.94 94 CYS A N 1
ATOM 723 C CA . CYS A 1 94 ? 25.195 -2.078 -20.614 1.00 58.94 94 CYS A CA 1
ATOM 724 C C . CYS A 1 94 ? 25.414 -3.303 -21.516 1.00 58.94 94 CYS A C 1
ATOM 726 O O . CYS A 1 94 ? 26.504 -3.464 -22.055 1.00 58.94 94 CYS A O 1
ATOM 728 N N . ALA A 1 95 ? 24.414 -4.178 -21.666 1.00 60.00 95 ALA A N 1
ATOM 729 C CA . ALA A 1 95 ? 24.505 -5.377 -22.501 1.00 60.00 95 ALA A CA 1
ATOM 730 C C . ALA A 1 95 ? 24.325 -5.087 -23.999 1.00 60.00 95 ALA A C 1
ATOM 732 O O . ALA A 1 95 ? 24.617 -5.947 -24.831 1.00 60.00 95 ALA A O 1
ATOM 733 N N . ARG A 1 96 ? 23.849 -3.891 -24.365 1.00 55.25 96 ARG A N 1
ATOM 734 C CA . ARG A 1 96 ? 23.823 -3.450 -25.759 1.00 55.25 96 ARG A CA 1
ATOM 735 C C . ARG A 1 96 ? 25.273 -3.213 -26.201 1.00 55.25 96 ARG A C 1
ATOM 737 O O . ARG A 1 96 ? 25.888 -2.286 -25.671 1.00 55.25 96 ARG A O 1
ATOM 744 N N . PRO A 1 97 ? 25.840 -4.006 -27.135 1.00 55.25 97 PRO A N 1
ATOM 745 C CA . PRO A 1 97 ? 27.203 -3.774 -27.587 1.00 55.25 97 PRO A CA 1
ATOM 746 C C . PRO A 1 97 ? 27.292 -2.337 -28.092 1.00 55.25 97 PRO A C 1
ATOM 748 O O . PRO A 1 97 ? 26.440 -1.886 -28.866 1.00 55.25 97 PRO A O 1
ATOM 751 N N . ALA A 1 98 ? 28.289 -1.599 -27.600 1.00 62.66 98 ALA A N 1
ATOM 752 C CA . ALA A 1 98 ? 28.657 -0.336 -28.206 1.00 62.66 98 ALA A CA 1
ATOM 753 C C . ALA A 1 98 ? 28.817 -0.606 -29.704 1.00 62.66 98 ALA A C 1
ATOM 755 O O . ALA A 1 98 ? 29.517 -1.544 -30.088 1.00 62.66 98 ALA A O 1
ATOM 756 N N . CYS A 1 99 ? 28.129 0.170 -30.538 1.00 48.84 99 CYS A N 1
ATOM 757 C CA . CYS A 1 99 ? 28.447 0.227 -31.954 1.00 48.84 99 CYS A CA 1
ATOM 758 C C . CYS A 1 99 ? 29.885 0.762 -32.012 1.00 48.84 99 CYS A C 1
ATOM 760 O O . CYS A 1 99 ? 30.098 1.970 -31.924 1.00 48.84 99 CYS A O 1
ATOM 762 N N . LEU A 1 100 ? 30.873 -0.135 -31.986 1.00 57.03 100 LEU A N 1
ATOM 763 C CA . LEU A 1 100 ? 32.264 0.230 -32.181 1.00 57.03 100 LEU A CA 1
ATOM 764 C C . LEU A 1 100 ? 32.349 0.749 -33.619 1.00 57.03 100 LEU A C 1
ATOM 766 O O . LEU A 1 100 ? 31.909 0.036 -34.527 1.00 57.03 100 LEU A O 1
ATOM 770 N N . PRO A 1 101 ? 32.831 1.981 -33.852 1.00 51.22 101 PRO A N 1
ATOM 771 C CA . PRO A 1 101 ? 33.088 2.420 -35.212 1.00 51.22 101 PRO A CA 1
ATOM 772 C C . PRO A 1 101 ? 34.113 1.463 -35.838 1.00 51.22 101 PRO A C 1
ATOM 774 O O . PRO A 1 101 ? 35.087 1.081 -35.186 1.00 51.22 101 PRO A O 1
ATOM 777 N N . ALA A 1 102 ? 33.834 1.029 -37.068 1.00 56.62 102 ALA A N 1
ATOM 778 C CA . ALA A 1 102 ? 34.746 0.210 -37.863 1.00 56.62 102 ALA A CA 1
ATOM 779 C C . ALA A 1 102 ? 36.112 0.921 -38.021 1.00 56.62 102 ALA A C 1
ATOM 781 O O . ALA A 1 102 ? 36.127 2.156 -37.979 1.00 56.62 102 ALA A O 1
ATOM 782 N N . PRO A 1 103 ? 37.222 0.162 -3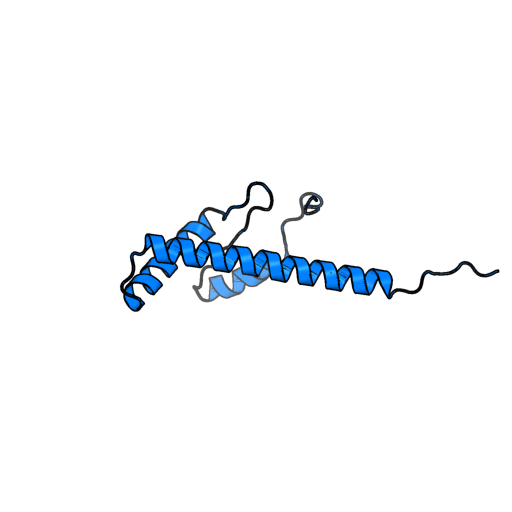8.153 1.00 63.19 103 PRO A N 1
ATOM 783 C CA . PRO A 1 103 ? 38.576 0.715 -38.223 1.00 63.19 103 PRO A CA 1
ATOM 784 C C . PRO A 1 103 ? 38.787 1.665 -39.405 1.00 63.19 103 PRO A C 1
ATOM 786 O O . PRO A 1 103 ? 38.142 1.458 -40.459 1.00 63.19 103 PRO A O 1
#

Organism: NCBI:txid2562239

Nearest PDB structures (foldseek):
  7dyr-assembly1_F  TM=5.125E-01  e=2.183E+00  Escherichia coli K-12
  8rbz-assembly1_d  TM=2.398E-01  e=8.023E+00  Homo sapiens

Foldseek 3Di:
DDPCPDPDDDPPVVVVVQVVCVVVVHHDQDFDFDPPPTDTDPSNLVVLLVVLVVVCVVPVDDSVVSSVVVSVVVSVVVVVVVVVVVVVVVVVVVPPPPPDPDD

pLDDT: mean 76.94, std 21.14, range [24.94, 98.31]